Protein AF-A0A552DLR9-F1 (afdb_monomer)

Solvent-accessible surface area (backbone atoms only — not comparable to full-atom values): 7077 Å² total; per-residue (Å²): 135,84,86,79,82,66,81,78,78,75,54,65,74,57,52,51,51,51,52,58,47,16,48,73,77,36,62,47,87,102,45,43,39,62,66,62,37,52,51,51,53,49,36,62,75,70,64,54,52,84,86,41,51,64,58,51,50,53,50,52,50,54,51,53,53,50,52,52,49,51,52,50,53,53,51,51,54,50,53,53,50,52,52,50,52,50,54,53,51,50,54,52,50,58,49,53,58,54,54,62,74,68,55,86,74,83,84,77,80,76,82,89,81,88,89,130

Organism: NCBI:txid2486257

Foldseek 3Di:
DDDPPPPDDDPVVVVVVLQVQQCVPANDVVGGDSLVSVLVVVCVVVVPDPVCSVVSSVVVVVVVVVVVVVVVVVVVVVVVVVVVVVVVVVVVVVVVVVVVVVPPDPPDPDDPDDDD

Radius of gyration: 31.07 Å; Cα contacts (8 Å, |Δi|>4): 31; chains: 1; bounding box: 49×37×106 Å

Sequence (116 aa):
MASKSIGVRIPDAINERFESYGRRHFPKGDGFDKTKTALDLICKGLQCSRDQENDVEQLVKQIVEQEMRTVIEEVTATVAGLNGEIETLKRLIDREDTEEDSGMSRSTLAPIFEDF

Secondary structure (DSSP, 8-state):
--------PPPHHHHHHHHHHHHHHSEETTEE-HHHHHHHHHHHHHT--GGGHHHHHHHHHHHHHHHHHHHHHHHHHHHHHHHHHHHHHHHHHHHHHHHHHT--------------

Mean predicted aligned error: 13.44 Å

Structure (mmCIF, N/CA/C/O backbone):
data_AF-A0A552DLR9-F1
#
_entry.id   AF-A0A552DLR9-F1
#
loop_
_atom_site.group_PDB
_atom_site.id
_atom_site.type_symbol
_atom_site.label_atom_id
_atom_site.label_alt_id
_atom_site.label_comp_id
_atom_site.label_asym_id
_atom_site.label_entity_id
_atom_site.label_seq_id
_atom_site.pdbx_PDB_ins_code
_atom_site.Cartn_x
_atom_site.Cartn_y
_atom_site.Cartn_z
_atom_site.occupancy
_atom_site.B_iso_or_equiv
_atom_site.auth_seq_id
_atom_site.auth_comp_id
_atom_site.auth_asym_id
_atom_site.auth_atom_id
_atom_site.pdbx_PDB_model_num
ATOM 1 N N . MET A 1 1 ? 10.756 -17.4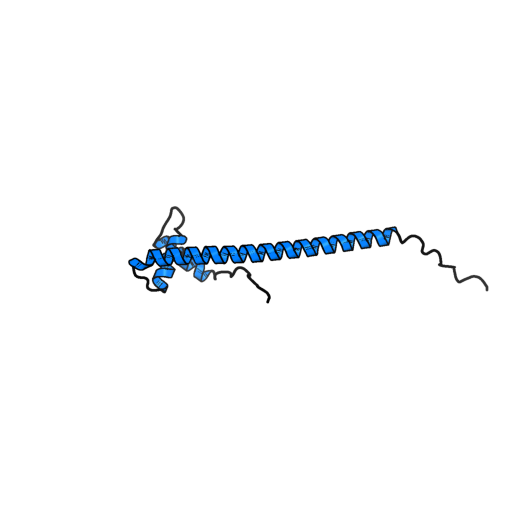45 -11.664 1.00 36.53 1 MET A N 1
A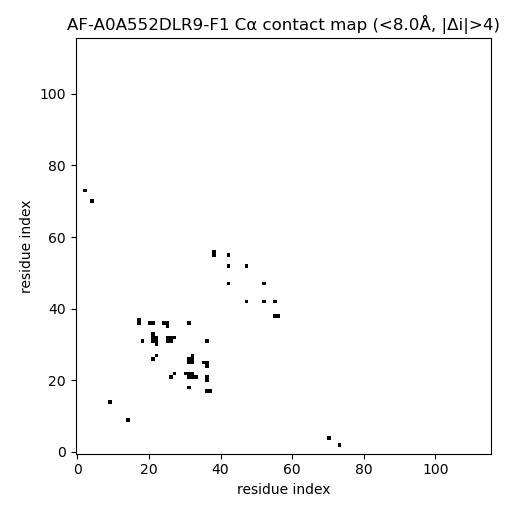TOM 2 C CA . MET A 1 1 ? 9.510 -17.035 -10.981 1.00 36.53 1 MET A CA 1
ATOM 3 C C . MET A 1 1 ? 9.334 -15.551 -11.249 1.00 36.53 1 MET A C 1
ATOM 5 O O . MET A 1 1 ? 10.258 -14.810 -10.957 1.00 36.53 1 MET A O 1
ATOM 9 N N . ALA A 1 2 ? 8.254 -15.141 -11.914 1.00 42.94 2 ALA A N 1
ATOM 10 C CA . ALA A 1 2 ? 8.033 -13.744 -12.291 1.00 42.94 2 ALA A CA 1
ATOM 11 C C . ALA A 1 2 ? 7.225 -13.046 -11.190 1.00 42.94 2 ALA A C 1
ATOM 13 O O . ALA A 1 2 ? 6.058 -13.391 -11.001 1.00 42.94 2 ALA A O 1
ATOM 14 N N . SER A 1 3 ? 7.829 -12.102 -10.464 1.00 46.25 3 SER A N 1
ATOM 15 C CA . SER A 1 3 ? 7.064 -11.217 -9.584 1.00 46.25 3 SER A CA 1
ATOM 16 C C . SER A 1 3 ? 6.369 -10.169 -10.451 1.00 46.25 3 SER A C 1
ATOM 18 O O . SER A 1 3 ? 7.016 -9.367 -11.119 1.00 46.25 3 SER A O 1
ATOM 20 N N . LYS A 1 4 ? 5.038 -10.248 -10.527 1.00 49.28 4 LYS A N 1
ATOM 21 C CA . LYS A 1 4 ? 4.174 -9.222 -11.122 1.00 49.28 4 LYS A CA 1
ATOM 22 C C . LYS A 1 4 ? 3.572 -8.404 -9.984 1.00 49.28 4 LYS A C 1
ATOM 24 O O . LYS A 1 4 ? 2.403 -8.586 -9.655 1.00 49.28 4 LYS A O 1
ATOM 29 N N . SER A 1 5 ? 4.337 -7.500 -9.389 1.00 51.09 5 SER A N 1
ATOM 30 C CA . SER A 1 5 ? 3.794 -6.494 -8.473 1.00 51.09 5 SER A CA 1
ATOM 31 C C . SER A 1 5 ? 3.286 -5.285 -9.274 1.00 51.09 5 SER A C 1
ATOM 33 O O . SER A 1 5 ? 3.819 -4.181 -9.242 1.00 51.09 5 SER A O 1
ATOM 35 N N . ILE A 1 6 ? 2.203 -5.495 -10.032 1.00 47.28 6 ILE A N 1
ATOM 36 C CA . ILE A 1 6 ? 1.350 -4.382 -10.468 1.00 47.28 6 ILE A CA 1
ATOM 37 C C . ILE A 1 6 ? 0.651 -3.885 -9.209 1.00 47.28 6 ILE A C 1
ATOM 39 O O . ILE A 1 6 ? -0.074 -4.655 -8.578 1.00 47.28 6 ILE A O 1
ATOM 43 N N . GLY A 1 7 ? 0.888 -2.623 -8.841 1.00 49.59 7 GLY A N 1
ATOM 44 C CA . GLY A 1 7 ? 0.219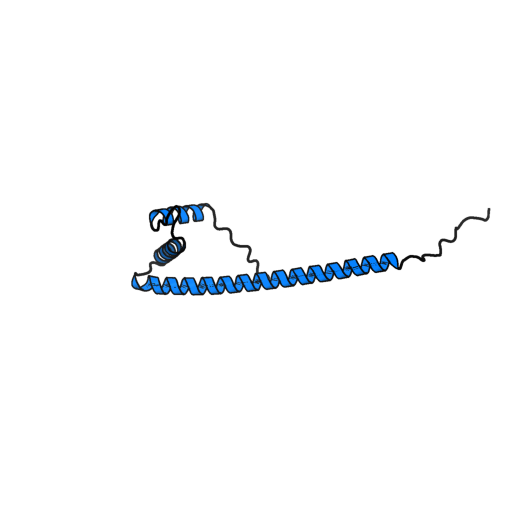 -1.975 -7.717 1.00 49.59 7 GLY A CA 1
ATOM 45 C C . GLY A 1 7 ? -1.276 -2.283 -7.753 1.00 49.59 7 GLY A C 1
ATOM 46 O O . GLY A 1 7 ? -1.979 -1.895 -8.688 1.00 49.59 7 GLY A O 1
ATOM 47 N N . VAL A 1 8 ? -1.741 -3.059 -6.775 1.00 63.47 8 VAL A N 1
ATOM 48 C CA . VAL A 1 8 ? -3.126 -3.522 -6.725 1.00 63.47 8 VAL A CA 1
ATOM 49 C C . VAL A 1 8 ? -4.006 -2.293 -6.539 1.00 63.47 8 VAL A C 1
ATOM 51 O O . VAL A 1 8 ? -3.956 -1.626 -5.506 1.00 63.47 8 VAL A O 1
ATOM 54 N N . ARG A 1 9 ? -4.804 -1.966 -7.560 1.00 68.25 9 ARG A N 1
ATOM 55 C CA . ARG A 1 9 ? -5.764 -0.867 -7.468 1.00 68.25 9 ARG A CA 1
ATOM 56 C C . ARG A 1 9 ? -6.835 -1.250 -6.453 1.00 68.25 9 ARG A C 1
ATOM 58 O O . ARG A 1 9 ? -7.574 -2.211 -6.660 1.00 68.25 9 ARG A O 1
ATOM 65 N N . ILE A 1 10 ? -6.918 -0.490 -5.364 1.00 73.25 10 ILE A N 1
ATOM 66 C CA . ILE A 1 10 ? -8.002 -0.629 -4.392 1.00 73.25 10 ILE A CA 1
ATOM 67 C C . ILE A 1 10 ? -9.311 -0.239 -5.100 1.00 73.25 10 ILE A C 1
ATOM 69 O O . ILE A 1 10 ? -9.360 0.838 -5.698 1.00 73.25 10 ILE A O 1
ATOM 73 N N . PRO A 1 11 ? -10.362 -1.079 -5.067 1.00 84.81 11 PRO A N 1
ATOM 74 C CA . PRO A 1 11 ? -11.659 -0.741 -5.642 1.00 84.81 11 PRO A CA 1
ATOM 75 C C . PRO A 1 11 ? -12.202 0.586 -5.098 1.00 84.81 11 PRO A C 1
ATOM 77 O O . PRO A 1 11 ? -12.189 0.800 -3.883 1.00 84.81 11 PRO A O 1
ATOM 80 N N . ASP A 1 12 ? -12.742 1.437 -5.974 1.00 85.50 12 ASP A N 1
ATOM 81 C CA . ASP A 1 12 ? -13.185 2.794 -5.612 1.00 85.50 12 ASP A CA 1
ATOM 82 C C . ASP A 1 12 ? -14.211 2.775 -4.462 1.00 85.50 12 ASP A C 1
ATOM 84 O O . ASP A 1 12 ? -14.095 3.541 -3.509 1.00 85.50 12 ASP A O 1
ATOM 88 N N . ALA A 1 13 ? -15.125 1.799 -4.457 1.00 85.62 13 ALA A N 1
ATOM 89 C CA . ALA A 1 13 ? -16.099 1.612 -3.379 1.00 85.62 13 ALA A CA 1
ATOM 90 C C . ALA A 1 13 ? -15.458 1.325 -2.005 1.00 85.62 13 ALA A C 1
ATOM 92 O O . ALA A 1 13 ? -16.015 1.684 -0.966 1.00 85.62 13 ALA A O 1
ATOM 93 N N . ILE A 1 14 ? -14.295 0.666 -1.964 1.00 85.31 14 ILE A N 1
ATOM 94 C CA . ILE A 1 14 ? -13.548 0.455 -0.716 1.00 85.31 14 ILE A CA 1
ATOM 95 C C . ILE A 1 14 ? -12.887 1.766 -0.292 1.00 85.31 14 ILE A C 1
ATOM 97 O O . ILE A 1 14 ? -12.961 2.125 0.884 1.00 85.31 14 ILE A O 1
ATOM 101 N N . ASN A 1 15 ? -12.308 2.505 -1.242 1.00 85.81 15 ASN A N 1
ATOM 102 C CA . ASN A 1 15 ? -11.686 3.794 -0.963 1.00 85.81 15 ASN A CA 1
ATOM 103 C C . ASN A 1 15 ? -12.703 4.815 -0.422 1.00 85.81 15 ASN A C 1
ATOM 105 O O . ASN A 1 15 ? -12.474 5.427 0.616 1.00 85.81 15 ASN A O 1
ATOM 109 N N . GLU A 1 16 ? -13.879 4.931 -1.036 1.00 91.56 16 GLU A N 1
ATOM 110 C CA . GLU A 1 16 ? -14.947 5.824 -0.568 1.00 91.56 16 GLU A CA 1
ATOM 111 C C . GLU A 1 16 ? -15.419 5.487 0.850 1.00 91.56 16 GLU A C 1
ATOM 113 O O . GLU A 1 16 ? -15.659 6.381 1.669 1.00 91.56 16 GLU A O 1
ATOM 118 N N . ARG A 1 17 ? -15.540 4.194 1.175 1.00 92.31 17 ARG A N 1
ATOM 119 C CA . ARG A 1 17 ? -15.921 3.745 2.523 1.00 92.31 17 ARG A CA 1
ATOM 120 C C . ARG A 1 17 ? -14.833 4.061 3.539 1.00 92.31 17 ARG A C 1
ATOM 122 O O . ARG A 1 17 ? -15.163 4.520 4.632 1.00 92.31 17 ARG A O 1
ATOM 129 N N . PHE A 1 18 ? -13.569 3.862 3.173 1.00 93.00 18 PHE A N 1
ATOM 130 C CA . PHE A 1 18 ? -12.418 4.230 3.992 1.00 93.00 18 PHE A CA 1
ATOM 131 C C . PHE A 1 18 ? -12.399 5.735 4.280 1.00 93.00 18 PHE A C 1
ATOM 133 O O . PHE A 1 18 ? -12.339 6.142 5.441 1.00 93.00 18 PHE A O 1
ATOM 140 N N . GLU A 1 19 ? -12.554 6.569 3.251 1.00 94.00 19 GLU A N 1
ATOM 141 C CA . GLU A 1 19 ? -12.587 8.025 3.399 1.00 94.00 19 GLU A CA 1
ATOM 142 C C . GLU A 1 19 ? -13.778 8.499 4.230 1.00 94.00 19 GLU A C 1
ATOM 144 O O . GLU A 1 19 ? -13.623 9.292 5.161 1.00 94.00 19 GLU A O 1
ATOM 149 N N . SER A 1 20 ? -14.970 7.976 3.944 1.00 95.12 20 SER A N 1
ATOM 150 C CA . SER A 1 20 ? -16.188 8.312 4.684 1.00 95.12 20 SER A CA 1
ATOM 151 C C . SER A 1 20 ? -16.084 7.932 6.154 1.00 95.12 20 SER A C 1
ATOM 153 O O . SER A 1 20 ? -16.640 8.609 7.019 1.00 95.12 20 SER A O 1
ATOM 155 N N . TYR A 1 21 ? -15.434 6.810 6.449 1.00 96.12 21 TYR A N 1
ATOM 156 C CA . TYR A 1 21 ? -15.206 6.365 7.811 1.00 96.12 21 TYR A CA 1
ATOM 157 C C . TYR A 1 21 ? -14.196 7.273 8.520 1.00 96.12 21 TYR A C 1
ATOM 159 O O . TYR A 1 21 ? -14.498 7.798 9.593 1.00 96.12 21 TYR A O 1
ATOM 167 N N . GLY A 1 22 ? -13.049 7.534 7.892 1.00 96.31 22 GLY A N 1
ATOM 168 C CA . GLY A 1 22 ? -11.995 8.361 8.467 1.00 96.31 22 GLY A CA 1
ATOM 169 C C . GLY A 1 22 ? -12.432 9.797 8.733 1.00 96.31 22 GLY A C 1
ATOM 170 O O . GLY A 1 22 ? -12.211 10.307 9.827 1.00 96.31 22 GLY A O 1
ATOM 171 N N . ARG A 1 23 ? -13.160 10.429 7.803 1.00 96.38 23 ARG A N 1
ATOM 172 C CA . ARG A 1 23 ? -13.720 11.780 8.009 1.00 96.38 23 ARG A CA 1
ATOM 173 C C . ARG A 1 23 ? -14.684 11.856 9.192 1.00 96.38 23 ARG A C 1
ATOM 175 O O . ARG A 1 23 ? -14.764 12.897 9.833 1.00 96.38 23 ARG A O 1
ATOM 182 N N . ARG A 1 24 ? -15.404 10.770 9.491 1.00 96.44 24 ARG A N 1
ATOM 183 C CA . ARG A 1 24 ? -16.354 10.713 10.612 1.00 96.44 24 ARG A CA 1
ATOM 184 C C . ARG A 1 24 ? -15.686 10.489 11.968 1.00 96.44 24 ARG A C 1
ATOM 186 O O . ARG A 1 24 ? -16.170 11.028 12.954 1.00 96.44 24 ARG A O 1
ATOM 193 N N . HIS A 1 25 ? -14.616 9.698 12.025 1.00 96.50 25 HIS A N 1
ATOM 194 C CA . HIS A 1 25 ? -14.041 9.229 13.296 1.00 96.50 25 HIS A CA 1
ATOM 195 C C . HIS A 1 25 ? -12.704 9.889 13.637 1.00 96.50 25 HIS A C 1
ATOM 197 O O . HIS A 1 25 ? -12.382 10.069 14.808 1.00 96.50 25 HIS A O 1
ATOM 203 N N . PHE A 1 26 ? -11.938 10.283 12.620 1.00 96.75 26 PHE A N 1
ATOM 204 C CA . PHE A 1 26 ? -10.598 10.847 12.761 1.00 96.75 26 PHE A CA 1
ATOM 205 C C . PHE A 1 26 ? -10.404 12.089 11.865 1.00 96.75 26 PHE A C 1
ATOM 207 O O . PHE A 1 26 ? -9.467 12.119 11.060 1.00 96.75 26 PHE A O 1
ATOM 214 N N . PRO A 1 27 ? -11.274 13.118 11.955 1.00 96.25 27 PRO A N 1
ATOM 215 C CA . PRO A 1 27 ? -11.159 14.326 11.137 1.00 96.25 27 PRO A CA 1
ATOM 216 C C . PRO A 1 27 ? -9.848 15.076 11.413 1.00 96.25 27 PRO A C 1
ATOM 218 O O . PRO A 1 27 ? -9.382 15.149 12.552 1.00 96.25 27 PRO A O 1
ATOM 221 N N . LYS A 1 28 ? -9.246 15.649 10.364 1.00 95.06 28 LYS A N 1
ATOM 222 C CA . LYS A 1 28 ? -7.982 16.395 10.450 1.00 95.06 28 LYS A CA 1
ATOM 223 C C . LYS A 1 28 ? -7.936 17.498 9.390 1.00 95.06 28 LYS A C 1
ATOM 225 O O . LYS A 1 28 ? -7.601 17.235 8.235 1.00 95.06 28 LYS A O 1
ATOM 230 N N . GLY A 1 29 ? -8.260 18.728 9.796 1.00 90.75 29 GLY A N 1
ATOM 231 C CA . GLY A 1 29 ? -8.415 19.861 8.874 1.00 90.75 29 GLY A CA 1
ATOM 232 C C . GLY A 1 29 ? -9.484 19.569 7.817 1.00 90.75 29 GLY A C 1
ATOM 233 O O . GLY A 1 29 ? -10.529 19.012 8.144 1.00 90.75 29 GLY A O 1
ATOM 234 N N . ASP A 1 30 ? -9.175 19.849 6.550 1.00 89.00 30 ASP A N 1
ATOM 235 C CA . ASP A 1 30 ? -10.051 19.543 5.403 1.00 89.00 30 ASP A CA 1
ATOM 236 C C . ASP A 1 30 ? -10.069 18.042 5.021 1.00 89.00 30 ASP A C 1
ATOM 238 O O . ASP A 1 30 ? -10.748 17.615 4.079 1.00 89.00 30 ASP A O 1
ATOM 242 N N . GLY A 1 31 ? -9.313 17.212 5.746 1.00 93.88 31 GLY A N 1
ATOM 243 C CA . GLY A 1 31 ? -9.152 15.780 5.514 1.00 93.88 31 GLY A CA 1
ATOM 244 C C . GLY A 1 31 ? -9.403 14.932 6.760 1.00 93.88 31 GLY A C 1
ATOM 245 O O . GLY A 1 31 ? -10.221 15.250 7.623 1.00 93.88 31 GLY A O 1
ATOM 246 N N . PHE A 1 32 ? -8.701 13.805 6.837 1.00 97.06 32 PHE A N 1
ATOM 247 C CA . PHE A 1 32 ? -8.763 12.879 7.962 1.00 97.06 32 PHE A CA 1
ATOM 248 C C . PHE A 1 32 ? -7.424 12.170 8.158 1.00 97.06 32 PHE A C 1
ATOM 250 O O . PHE A 1 32 ? -6.588 12.116 7.251 1.00 97.06 32 PHE A O 1
ATOM 257 N N . ASP A 1 33 ? -7.212 11.622 9.349 1.00 95.44 33 ASP A N 1
ATOM 258 C CA . ASP A 1 33 ? -6.013 10.857 9.667 1.00 95.44 33 ASP A CA 1
ATOM 259 C C . ASP A 1 33 ? -6.114 9.438 9.087 1.00 95.44 33 ASP A C 1
ATOM 261 O O . ASP A 1 33 ? -6.764 8.553 9.652 1.00 95.44 33 ASP A O 1
ATOM 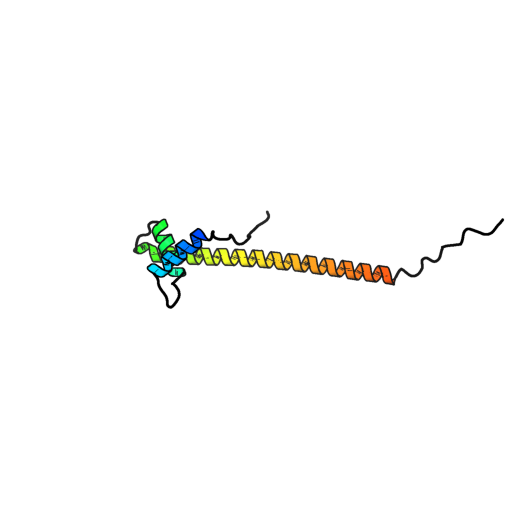265 N N . LYS A 1 34 ? -5.489 9.231 7.923 1.00 91.56 34 LYS A N 1
ATOM 266 C CA . LYS A 1 34 ? -5.505 7.946 7.207 1.00 91.56 34 LYS A CA 1
ATOM 267 C C . LYS A 1 34 ? -4.863 6.822 8.019 1.00 91.56 34 LYS A C 1
ATOM 269 O O . LYS A 1 34 ? -5.379 5.710 8.000 1.00 91.56 34 LYS A O 1
ATOM 274 N N . THR A 1 35 ? -3.786 7.109 8.748 1.00 89.00 35 THR A N 1
ATOM 275 C CA . THR A 1 35 ? -3.069 6.105 9.544 1.00 89.00 35 THR A CA 1
ATOM 276 C C . THR A 1 35 ? -3.931 5.628 10.701 1.00 89.00 35 THR A C 1
ATOM 278 O O . THR A 1 35 ? -4.161 4.428 10.828 1.00 89.00 35 THR A O 1
ATOM 281 N N . LYS A 1 36 ? -4.497 6.554 11.489 1.00 90.50 36 LYS A N 1
ATOM 282 C CA . LYS A 1 36 ? -5.423 6.188 12.574 1.00 90.50 36 LYS A CA 1
ATOM 283 C C . LYS A 1 36 ? -6.647 5.454 12.055 1.00 90.50 36 LYS A C 1
ATOM 285 O O . LYS A 1 36 ? -7.081 4.484 12.659 1.00 90.50 36 LYS A O 1
ATOM 290 N N . THR A 1 37 ? -7.166 5.889 10.912 1.00 93.88 37 THR A N 1
ATOM 291 C CA . THR A 1 37 ? -8.310 5.240 10.273 1.00 93.88 37 THR A CA 1
ATOM 292 C C . THR A 1 37 ? -8.006 3.797 9.879 1.00 93.88 37 THR A C 1
ATOM 294 O O . THR A 1 37 ? -8.796 2.906 10.175 1.00 93.88 37 THR A O 1
ATOM 297 N N . ALA A 1 38 ? -6.869 3.555 9.223 1.00 90.00 38 ALA A N 1
ATOM 298 C CA . ALA A 1 38 ? -6.461 2.214 8.823 1.00 90.00 38 ALA A CA 1
ATOM 299 C C . ALA A 1 38 ? -6.230 1.313 10.039 1.00 90.00 38 ALA A C 1
ATOM 301 O O . ALA A 1 38 ? -6.764 0.209 10.074 1.00 90.00 38 ALA A O 1
ATOM 302 N N . LEU A 1 39 ? -5.504 1.800 11.048 1.00 89.19 39 LEU A N 1
ATOM 303 C CA . LEU A 1 39 ? -5.240 1.048 12.273 1.00 89.19 39 LEU A CA 1
ATOM 304 C C . LEU A 1 39 ? -6.528 0.702 13.019 1.00 89.19 39 LEU A C 1
ATOM 306 O O . LEU A 1 39 ? -6.718 -0.449 13.385 1.00 89.19 39 LEU A O 1
ATOM 310 N N . ASP A 1 40 ? -7.449 1.652 13.176 1.00 90.62 40 ASP A N 1
ATOM 311 C CA . ASP A 1 40 ? -8.729 1.402 13.839 1.00 90.62 40 ASP A CA 1
ATOM 312 C C . ASP A 1 40 ? -9.590 0.382 13.072 1.00 90.62 40 ASP A C 1
ATOM 314 O O . ASP A 1 40 ? -10.164 -0.521 13.677 1.00 90.62 40 ASP A O 1
ATOM 318 N N . LEU A 1 41 ? -9.633 0.454 11.737 1.00 91.44 41 LEU A N 1
ATOM 319 C CA . LEU A 1 41 ? -10.346 -0.533 10.917 1.00 91.44 41 LEU A CA 1
ATOM 320 C C . LEU A 1 41 ? -9.708 -1.928 10.992 1.00 91.44 41 LEU A C 1
ATOM 322 O O . LEU A 1 41 ? -10.434 -2.920 11.070 1.00 91.44 41 LEU A O 1
ATOM 326 N N . ILE A 1 42 ? -8.375 -2.011 11.006 1.00 89.38 42 ILE A N 1
ATOM 327 C CA . ILE A 1 42 ? -7.634 -3.265 11.204 1.00 89.38 42 ILE A CA 1
ATOM 328 C C . ILE A 1 42 ? -7.940 -3.830 12.593 1.00 89.38 42 ILE A C 1
ATOM 330 O O . ILE A 1 42 ? -8.345 -4.985 12.703 1.00 89.38 42 ILE A O 1
ATOM 334 N N . CYS A 1 43 ? -7.836 -3.010 13.640 1.00 88.94 43 CYS A N 1
ATOM 335 C CA . CYS A 1 43 ? -8.129 -3.413 15.011 1.00 88.94 43 CYS A CA 1
ATOM 336 C C . CYS A 1 43 ? -9.572 -3.899 15.171 1.00 88.94 43 CYS A C 1
ATOM 338 O O . CYS A 1 43 ? -9.808 -4.925 15.804 1.00 88.94 43 CYS A O 1
ATOM 340 N N . LYS A 1 44 ? -10.547 -3.228 14.547 1.00 89.25 44 LYS A N 1
ATOM 341 C CA . LYS A 1 44 ? -11.950 -3.671 14.540 1.00 89.25 44 LYS A CA 1
ATOM 342 C C . LYS A 1 44 ? -12.142 -4.997 13.815 1.00 89.25 44 LYS A C 1
ATOM 344 O O . LYS A 1 44 ? -12.886 -5.843 14.304 1.00 89.25 44 LYS A O 1
ATOM 349 N N . GLY A 1 45 ? -11.485 -5.181 12.671 1.00 88.19 45 GLY A N 1
ATOM 350 C CA . GLY A 1 45 ? -11.540 -6.430 11.909 1.00 88.19 45 GLY A CA 1
ATOM 351 C C . GLY A 1 45 ? -10.930 -7.613 12.663 1.00 88.19 45 GLY A C 1
ATOM 352 O O . GLY A 1 45 ? -11.468 -8.715 12.607 1.00 88.19 45 GLY A O 1
ATOM 353 N N . LEU A 1 46 ? -9.848 -7.368 13.402 1.00 87.62 46 LEU A N 1
ATOM 354 C CA . LEU A 1 46 ? -9.145 -8.364 14.215 1.00 87.62 46 LEU A CA 1
ATOM 355 C C . LEU A 1 46 ? -9.722 -8.528 15.630 1.00 87.62 46 LEU A C 1
ATOM 357 O O . LEU A 1 46 ? -9.297 -9.426 16.348 1.00 87.62 46 LEU A O 1
ATOM 361 N N . GLN A 1 47 ? -10.693 -7.694 16.017 1.00 89.31 47 GLN A N 1
ATOM 362 C CA . GLN A 1 47 ? -11.273 -7.646 17.365 1.00 89.31 47 GLN A CA 1
ATOM 363 C C . GLN A 1 47 ? -10.225 -7.407 18.465 1.00 89.31 47 GLN A C 1
ATOM 365 O O . GLN A 1 47 ? -10.278 -8.016 19.534 1.00 89.31 47 GLN A O 1
ATOM 370 N N . CYS A 1 48 ? -9.274 -6.510 18.205 1.00 86.25 48 CYS A N 1
ATOM 371 C CA . CYS A 1 48 ? -8.215 -6.180 19.151 1.00 86.25 48 CYS A CA 1
ATOM 372 C C . CYS A 1 48 ? -8.787 -5.607 20.450 1.00 86.25 48 CYS A C 1
ATOM 374 O O . CYS A 1 48 ? -9.692 -4.766 20.434 1.00 86.25 48 CYS A O 1
ATOM 376 N N . SER A 1 49 ? -8.225 -6.020 21.583 1.00 83.62 49 SER A N 1
ATOM 377 C CA . SER A 1 49 ? -8.443 -5.313 22.843 1.00 83.62 49 SER A CA 1
ATOM 378 C C . SER A 1 49 ? -7.656 -3.997 22.860 1.00 83.62 49 SER A C 1
ATOM 380 O O . SER A 1 49 ? -6.696 -3.822 22.108 1.00 83.62 49 SER A O 1
ATOM 382 N N . ARG A 1 50 ? -8.030 -3.070 23.754 1.00 74.56 50 ARG A N 1
ATOM 383 C CA . ARG A 1 50 ? -7.296 -1.801 23.942 1.00 74.56 50 ARG A CA 1
ATOM 384 C C . ARG A 1 50 ? -5.806 -2.009 24.207 1.00 74.56 50 ARG A C 1
ATOM 386 O O . ARG A 1 50 ? -4.991 -1.214 23.757 1.00 74.56 50 ARG A O 1
ATOM 393 N N . ASP A 1 51 ? -5.462 -3.086 24.903 1.00 82.06 51 ASP A N 1
ATOM 394 C CA . ASP A 1 51 ? -4.078 -3.394 25.260 1.00 82.06 51 ASP A CA 1
ATOM 395 C C . ASP A 1 51 ? -3.263 -3.888 24.050 1.00 82.06 51 ASP A C 1
ATOM 397 O O . ASP A 1 51 ? -2.040 -3.812 24.063 1.00 82.06 51 ASP A O 1
ATOM 401 N N . GLN A 1 52 ? -3.932 -4.347 22.985 1.00 82.25 52 GLN A N 1
ATOM 402 C CA . GLN A 1 52 ? -3.316 -4.862 21.757 1.00 82.25 52 GLN A CA 1
ATOM 403 C C . GLN A 1 52 ? -3.169 -3.806 20.653 1.00 82.25 52 GLN A C 1
ATOM 405 O O . GLN A 1 52 ? -2.501 -4.067 19.654 1.00 82.25 52 GLN A O 1
ATOM 410 N N . GLU A 1 53 ? -3.772 -2.620 20.794 1.00 80.12 53 GLU A N 1
ATOM 411 C CA . GLU A 1 53 ? -3.725 -1.575 19.757 1.00 80.12 53 GLU A CA 1
ATOM 412 C C . GLU A 1 53 ? -2.284 -1.174 19.410 1.00 80.12 53 GLU A C 1
ATOM 414 O O . GLU A 1 53 ? -1.940 -1.043 18.236 1.00 80.12 53 GLU A O 1
ATOM 419 N N . ASN A 1 54 ? -1.423 -1.044 20.422 1.00 86.06 54 ASN A N 1
ATOM 420 C CA . ASN A 1 54 ? -0.024 -0.671 20.227 1.00 86.06 54 ASN A CA 1
ATOM 421 C C . ASN A 1 54 ? 0.797 -1.793 19.566 1.00 86.06 54 ASN A C 1
ATOM 423 O O . ASN A 1 54 ? 1.628 -1.520 18.700 1.00 86.06 54 ASN A O 1
ATOM 427 N N . ASP A 1 55 ? 0.541 -3.051 19.929 1.00 87.56 55 ASP A N 1
ATOM 428 C CA . ASP A 1 55 ? 1.222 -4.207 19.335 1.00 87.56 55 ASP A CA 1
ATOM 429 C C . ASP A 1 55 ? 0.861 -4.351 17.853 1.00 87.56 55 ASP A C 1
ATOM 431 O O . ASP A 1 55 ? 1.725 -4.578 17.004 1.00 87.56 55 ASP A O 1
ATOM 435 N N . VAL A 1 56 ? -0.416 -4.148 17.524 1.00 86.62 56 VAL A N 1
ATOM 436 C CA . VAL A 1 56 ? -0.913 -4.158 16.144 1.00 86.62 56 VAL A CA 1
ATOM 437 C C . VAL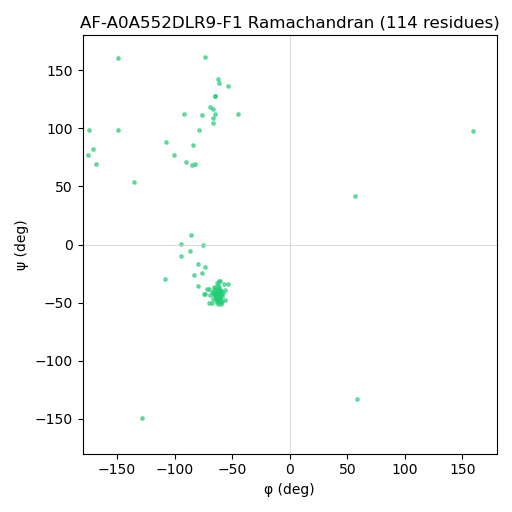 A 1 56 ? -0.331 -2.994 15.356 1.00 86.62 56 VAL A C 1
ATOM 439 O O . VAL A 1 56 ? 0.094 -3.189 14.220 1.00 86.62 56 VAL A O 1
ATOM 442 N N . GLU A 1 57 ? -0.248 -1.799 15.941 1.00 87.25 57 GLU A N 1
ATOM 443 C CA . GLU A 1 57 ? 0.402 -0.660 15.294 1.00 87.25 57 GLU A CA 1
ATOM 444 C C . GLU A 1 57 ? 1.873 -0.955 14.967 1.00 87.25 57 GLU A C 1
ATOM 446 O O . GLU A 1 57 ? 2.325 -0.661 13.856 1.00 87.25 57 GLU A O 1
ATOM 451 N N . GLN A 1 58 ? 2.622 -1.557 15.894 1.00 88.75 58 GLN A N 1
ATOM 452 C CA . GLN A 1 58 ? 4.013 -1.940 15.641 1.00 88.75 58 GLN A CA 1
ATOM 453 C C . GLN A 1 58 ? 4.132 -3.022 14.569 1.00 88.75 58 GLN A C 1
ATOM 455 O O . GLN A 1 58 ? 4.969 -2.896 13.673 1.00 88.75 58 GLN A O 1
ATOM 460 N N . LEU A 1 59 ? 3.279 -4.045 14.615 1.00 90.62 59 LEU A N 1
ATOM 461 C CA . LEU A 1 59 ? 3.267 -5.112 13.620 1.00 90.62 59 LEU A CA 1
ATOM 462 C C . LEU A 1 59 ? 2.963 -4.566 12.220 1.00 90.62 59 LEU A C 1
ATOM 464 O O . LEU A 1 59 ? 3.663 -4.888 11.263 1.00 90.62 59 LEU A O 1
ATOM 468 N N . VAL A 1 60 ? 1.958 -3.696 12.097 1.00 88.31 60 VAL A N 1
ATOM 469 C CA . VAL A 1 60 ? 1.601 -3.055 10.824 1.00 88.31 60 VAL A CA 1
ATOM 470 C C . VAL A 1 60 ? 2.766 -2.221 10.294 1.00 88.31 60 VAL A C 1
ATOM 472 O O . VAL A 1 60 ? 3.069 -2.314 9.107 1.00 88.31 60 VAL A O 1
ATOM 475 N N . LYS A 1 61 ? 3.462 -1.455 11.145 1.00 88.81 61 LYS A N 1
ATOM 476 C CA . LYS A 1 61 ? 4.663 -0.705 10.734 1.00 88.81 61 LYS A CA 1
ATOM 477 C C . LYS A 1 61 ? 5.747 -1.629 10.184 1.00 88.81 61 LYS A C 1
ATOM 479 O O . LYS A 1 61 ? 6.239 -1.377 9.091 1.00 88.81 61 LYS A O 1
ATOM 484 N N . GLN A 1 62 ? 6.063 -2.713 10.892 1.00 90.94 62 GLN A N 1
ATOM 485 C CA . GLN A 1 62 ? 7.077 -3.679 10.456 1.00 90.94 62 GLN A CA 1
ATOM 486 C C . GLN A 1 62 ? 6.723 -4.323 9.112 1.00 90.94 62 GLN A C 1
ATOM 488 O O . GLN A 1 62 ? 7.579 -4.429 8.236 1.00 90.94 62 GLN A O 1
ATOM 493 N N . ILE A 1 63 ? 5.458 -4.715 8.926 1.00 89.81 63 ILE A N 1
ATOM 494 C CA . ILE A 1 63 ? 4.982 -5.290 7.662 1.00 89.81 63 ILE A CA 1
ATOM 495 C C . ILE A 1 63 ? 5.105 -4.263 6.535 1.00 89.81 63 ILE A C 1
ATOM 497 O O . ILE A 1 63 ? 5.668 -4.573 5.491 1.00 89.81 63 ILE A O 1
ATOM 501 N N . VAL A 1 64 ? 4.632 -3.031 6.743 1.00 87.12 64 VAL A N 1
ATOM 502 C CA . VAL A 1 64 ? 4.693 -1.975 5.719 1.00 87.12 64 VAL A CA 1
ATOM 503 C C . VAL A 1 64 ? 6.138 -1.644 5.342 1.00 87.12 64 VAL A C 1
ATOM 505 O O . VAL A 1 64 ? 6.435 -1.502 4.158 1.00 87.12 64 VAL A O 1
ATOM 508 N N . GLU A 1 65 ? 7.048 -1.558 6.313 1.00 90.62 65 GLU A N 1
ATOM 509 C CA . GLU A 1 65 ? 8.476 -1.330 6.062 1.00 90.62 65 GLU A CA 1
ATOM 510 C C . GLU A 1 65 ? 9.111 -2.464 5.251 1.00 90.62 65 GLU A C 1
ATOM 512 O O . GLU A 1 65 ? 9.890 -2.206 4.328 1.00 90.62 65 GLU A O 1
ATOM 517 N N . GLN A 1 66 ? 8.777 -3.713 5.575 1.00 90.44 66 GLN A N 1
ATOM 518 C CA . GLN A 1 66 ? 9.282 -4.879 4.859 1.00 90.44 66 GLN A CA 1
ATOM 519 C C . GLN A 1 66 ? 8.747 -4.936 3.422 1.00 90.44 66 GLN A C 1
ATOM 521 O O . GLN A 1 66 ? 9.531 -5.098 2.491 1.00 90.44 66 GLN A O 1
ATOM 526 N N . GLU A 1 67 ? 7.444 -4.736 3.229 1.00 88.19 67 GLU A N 1
ATOM 527 C CA . GLU A 1 67 ? 6.816 -4.708 1.904 1.00 88.19 67 GLU A CA 1
ATOM 528 C C . GLU A 1 67 ? 7.379 -3.569 1.043 1.00 88.19 67 GLU A C 1
ATOM 530 O O . GLU A 1 67 ? 7.727 -3.777 -0.118 1.00 88.19 67 GLU A O 1
ATOM 535 N N . MET A 1 68 ? 7.559 -2.369 1.612 1.00 87.88 68 MET A N 1
ATOM 536 C CA . MET A 1 68 ? 8.187 -1.248 0.901 1.00 87.88 68 MET A CA 1
ATOM 537 C C . MET A 1 68 ? 9.613 -1.574 0.464 1.00 87.88 68 MET A C 1
ATOM 539 O O . MET A 1 68 ? 9.998 -1.227 -0.652 1.00 87.88 68 MET A O 1
ATOM 543 N N . ARG A 1 69 ? 10.394 -2.255 1.307 1.00 91.31 69 ARG A N 1
ATOM 544 C CA . ARG A 1 69 ? 11.744 -2.701 0.945 1.00 91.31 69 ARG A CA 1
ATOM 545 C C . ARG A 1 69 ? 11.709 -3.661 -0.239 1.00 91.31 69 ARG A C 1
ATOM 547 O O . ARG A 1 69 ? 12.438 -3.442 -1.201 1.00 91.31 69 ARG A O 1
ATOM 554 N N . THR A 1 70 ? 10.834 -4.663 -0.203 1.00 91.31 70 THR A N 1
ATOM 555 C CA . THR A 1 70 ? 10.680 -5.626 -1.300 1.00 91.31 70 THR A CA 1
ATOM 556 C C . THR A 1 70 ? 10.260 -4.938 -2.599 1.00 91.31 70 THR A C 1
ATOM 558 O O . THR A 1 70 ? 10.872 -5.178 -3.636 1.00 91.31 70 THR A O 1
ATOM 561 N N . VAL A 1 71 ? 9.300 -4.009 -2.554 1.00 89.06 71 VAL A N 1
ATOM 562 C CA . VAL A 1 71 ? 8.898 -3.231 -3.739 1.00 89.06 71 VAL A CA 1
ATOM 563 C C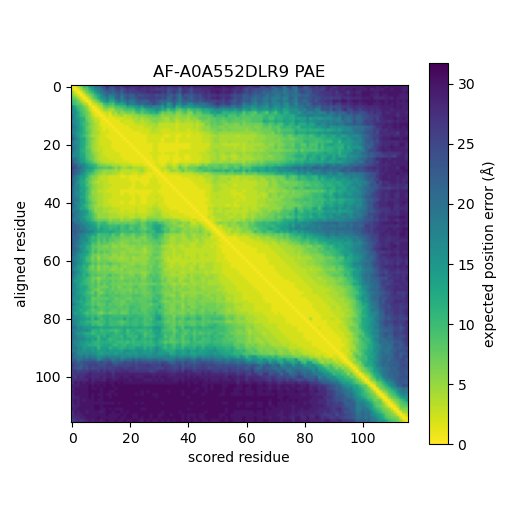 . VAL A 1 71 ? 10.070 -2.416 -4.294 1.00 89.06 71 VAL A C 1
ATOM 565 O O . VAL A 1 71 ? 10.279 -2.388 -5.506 1.00 89.06 71 VAL A O 1
ATOM 568 N N . ILE A 1 72 ? 10.865 -1.771 -3.435 1.00 91.38 72 ILE A N 1
ATOM 569 C CA . ILE A 1 72 ? 12.049 -1.013 -3.867 1.00 91.38 72 ILE A CA 1
ATOM 570 C C . ILE A 1 72 ? 13.069 -1.932 -4.547 1.00 91.38 72 ILE A C 1
ATOM 572 O O . ILE A 1 72 ? 13.613 -1.565 -5.589 1.00 91.38 72 ILE A O 1
ATOM 576 N N . GLU A 1 73 ? 13.326 -3.114 -3.992 1.00 93.25 73 GLU A N 1
ATOM 577 C CA . GLU A 1 73 ? 14.248 -4.099 -4.567 1.00 93.25 73 GLU A CA 1
ATOM 578 C C . GLU A 1 73 ? 13.770 -4.583 -5.943 1.00 93.25 73 GLU A C 1
ATOM 580 O O . GLU A 1 73 ? 14.549 -4.588 -6.899 1.00 93.25 73 GLU A O 1
ATOM 585 N N . GLU A 1 74 ? 12.483 -4.906 -6.082 1.00 91.88 74 GLU A N 1
ATOM 586 C CA . GLU A 1 74 ? 11.883 -5.335 -7.351 1.00 91.88 74 GLU A CA 1
ATOM 587 C C . GLU A 1 74 ? 11.929 -4.238 -8.421 1.00 91.88 74 GLU A C 1
ATOM 589 O O . GLU A 1 74 ? 12.306 -4.495 -9.571 1.00 91.88 74 GLU A O 1
ATOM 594 N N . VAL A 1 75 ? 11.596 -2.998 -8.051 1.00 91.19 75 VAL A N 1
ATOM 595 C CA . VAL A 1 75 ? 11.671 -1.846 -8.960 1.00 91.19 75 VAL A CA 1
ATOM 596 C C . VAL A 1 75 ? 13.118 -1.589 -9.368 1.00 91.19 75 VAL A C 1
ATOM 598 O O . VAL A 1 75 ? 13.391 -1.395 -10.551 1.00 91.19 75 VAL A O 1
ATOM 601 N N . THR A 1 76 ? 14.059 -1.647 -8.425 1.00 93.62 76 THR A N 1
ATOM 602 C CA . THR A 1 76 ? 15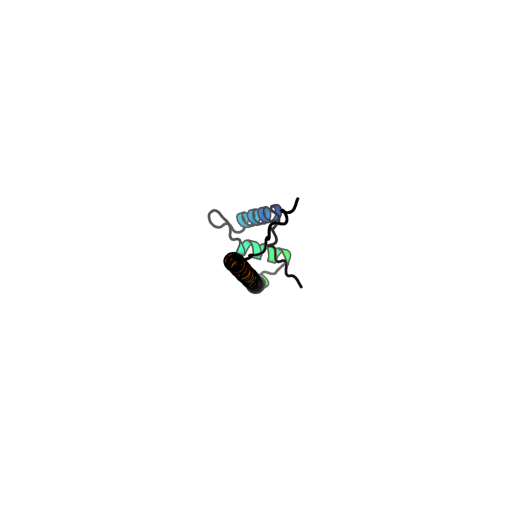.489 -1.446 -8.700 1.00 93.62 76 THR A CA 1
ATOM 603 C C . THR A 1 76 ? 16.018 -2.504 -9.666 1.00 93.62 76 THR A C 1
ATOM 605 O O . THR A 1 76 ? 16.693 -2.163 -10.638 1.00 93.62 76 THR A O 1
ATOM 608 N N . ALA A 1 77 ? 15.672 -3.776 -9.452 1.00 92.19 77 ALA A N 1
ATOM 609 C CA . ALA A 1 77 ? 16.046 -4.867 -10.346 1.00 92.19 77 ALA A CA 1
ATOM 610 C C . ALA A 1 77 ? 15.454 -4.684 -11.751 1.00 92.19 77 ALA A C 1
ATOM 612 O O . ALA A 1 77 ? 16.152 -4.872 -12.747 1.00 92.19 77 ALA A O 1
ATOM 613 N N . THR A 1 78 ? 14.193 -4.254 -11.837 1.00 93.50 78 THR A N 1
ATOM 614 C CA . THR A 1 78 ? 13.515 -3.992 -13.115 1.00 93.50 78 THR A CA 1
ATOM 615 C C . THR A 1 78 ? 14.181 -2.847 -13.876 1.00 93.50 78 THR A C 1
ATOM 617 O O . THR A 1 78 ? 14.482 -2.986 -15.059 1.00 93.50 78 THR A O 1
ATOM 620 N N . VAL A 1 79 ? 14.470 -1.731 -13.202 1.00 94.31 79 VAL A N 1
ATOM 621 C CA . VAL A 1 79 ? 15.158 -0.577 -13.803 1.00 94.31 79 VAL A CA 1
ATOM 622 C C . VAL A 1 79 ? 16.561 -0.959 -14.275 1.00 94.31 79 VAL A C 1
ATOM 624 O O . VAL A 1 79 ? 16.960 -0.579 -15.374 1.00 94.31 79 VAL A O 1
ATOM 627 N N . ALA A 1 80 ? 17.303 -1.738 -13.485 1.00 94.19 80 ALA A N 1
ATOM 628 C CA . ALA A 1 80 ? 18.621 -2.226 -13.879 1.00 94.19 80 ALA A CA 1
ATOM 629 C C . ALA A 1 80 ? 18.553 -3.128 -15.125 1.00 94.19 80 ALA A C 1
ATOM 631 O O . ALA A 1 80 ? 19.369 -2.970 -16.032 1.00 94.19 80 ALA A O 1
ATOM 632 N N . GLY A 1 81 ? 17.561 -4.023 -15.194 1.00 94.31 81 GLY A N 1
ATOM 633 C CA . GLY A 1 81 ? 17.307 -4.868 -16.363 1.00 94.31 81 GLY A CA 1
ATOM 634 C C . GLY A 1 81 ? 17.009 -4.051 -17.622 1.00 94.31 81 GLY A C 1
ATOM 635 O O . GLY A 1 81 ? 17.692 -4.218 -18.629 1.00 94.31 81 GLY A O 1
ATOM 636 N N . LEU A 1 82 ? 16.071 -3.102 -17.536 1.00 94.75 82 LEU A N 1
ATOM 637 C CA . LEU A 1 82 ? 15.712 -2.217 -18.652 1.00 94.75 82 LEU A CA 1
ATOM 638 C C . LEU A 1 82 ? 16.898 -1.368 -19.128 1.00 94.75 82 LEU A C 1
ATOM 640 O O . LEU A 1 82 ? 17.105 -1.219 -20.328 1.00 94.75 82 LEU A O 1
ATOM 644 N N . ASN A 1 83 ? 17.713 -0.845 -18.208 1.00 93.75 83 ASN A N 1
ATOM 645 C CA . ASN A 1 83 ? 18.926 -0.114 -18.576 1.00 93.75 83 ASN A CA 1
ATOM 646 C C . ASN A 1 83 ? 19.925 -1.007 -19.326 1.00 93.75 83 ASN A C 1
ATOM 648 O O . ASN A 1 83 ? 20.535 -0.556 -20.292 1.00 93.75 83 ASN A O 1
ATOM 652 N N . GLY A 1 84 ? 20.072 -2.269 -18.916 1.00 94.31 84 GLY A N 1
ATOM 653 C CA . GLY A 1 84 ? 20.891 -3.245 -19.634 1.00 94.31 84 GLY A CA 1
ATOM 654 C C . GLY A 1 84 ? 20.384 -3.499 -21.055 1.00 94.31 84 GLY A C 1
ATOM 655 O O . GLY A 1 84 ? 21.170 -3.452 -21.998 1.00 94.31 84 GLY A O 1
ATOM 656 N N . GLU A 1 85 ? 19.075 -3.701 -21.219 1.00 95.31 85 GLU A N 1
ATOM 657 C CA . GLU A 1 85 ? 18.441 -3.887 -22.532 1.00 95.31 85 GLU A CA 1
ATOM 658 C C . GLU A 1 85 ? 18.637 -2.667 -23.444 1.00 95.31 85 GLU A C 1
ATOM 660 O O . GLU A 1 85 ? 18.997 -2.823 -24.612 1.00 95.31 85 GLU A O 1
ATOM 665 N N . ILE A 1 86 ? 18.483 -1.452 -22.905 1.00 95.44 86 ILE A N 1
ATOM 666 C CA . ILE A 1 86 ? 18.726 -0.199 -23.635 1.00 95.44 86 ILE A CA 1
ATOM 667 C C . ILE A 1 86 ? 20.178 -0.117 -24.118 1.00 95.44 86 ILE A C 1
ATOM 669 O O . ILE A 1 86 ? 20.420 0.221 -25.275 1.00 95.44 86 ILE A O 1
ATOM 673 N N . GLU A 1 87 ? 21.153 -0.435 -23.265 1.00 93.50 87 GLU A N 1
ATOM 674 C CA . GLU A 1 87 ? 22.570 -0.411 -23.644 1.00 93.50 87 GLU A CA 1
ATOM 675 C C . GLU A 1 87 ? 22.912 -1.473 -24.697 1.00 93.50 87 GLU A C 1
ATOM 677 O O . GLU A 1 87 ? 23.699 -1.212 -25.608 1.00 93.50 87 GLU A O 1
ATOM 682 N N . THR A 1 88 ? 22.299 -2.656 -24.627 1.00 93.81 88 THR A N 1
ATOM 683 C CA . THR A 1 88 ? 22.439 -3.674 -25.675 1.00 93.81 88 THR A CA 1
ATOM 684 C C . THR A 1 88 ? 21.875 -3.186 -27.007 1.00 93.81 88 THR A C 1
ATOM 686 O O . THR A 1 88 ? 22.541 -3.344 -28.029 1.00 93.81 88 THR A O 1
ATOM 689 N N . LEU A 1 89 ? 20.692 -2.565 -27.008 1.00 93.94 89 LEU A N 1
ATOM 690 C CA . LEU A 1 89 ? 20.082 -2.020 -28.223 1.00 93.94 89 LEU A CA 1
ATOM 691 C C . LEU A 1 89 ? 20.923 -0.897 -28.836 1.00 93.94 89 LEU A C 1
ATOM 693 O O . LEU A 1 89 ? 21.146 -0.916 -30.042 1.00 93.94 89 LEU A O 1
ATOM 697 N N . LYS A 1 90 ? 21.458 0.025 -28.024 1.00 92.44 90 LYS A N 1
ATOM 698 C CA . LYS A 1 90 ? 22.369 1.078 -28.507 1.00 92.44 90 LYS A CA 1
ATOM 699 C C . LYS A 1 90 ? 23.578 0.499 -29.236 1.00 92.44 90 LYS A C 1
ATOM 701 O O . LYS A 1 90 ? 23.863 0.909 -30.349 1.00 92.44 90 LYS A O 1
ATOM 706 N N . ARG A 1 91 ? 24.235 -0.514 -28.657 1.00 90.44 91 ARG A N 1
ATOM 707 C CA . ARG A 1 91 ? 25.396 -1.164 -29.292 1.00 90.44 91 ARG A CA 1
ATOM 708 C C . ARG A 1 91 ? 25.057 -1.863 -30.605 1.00 90.44 91 ARG A C 1
ATOM 710 O O . ARG A 1 91 ? 25.925 -1.963 -31.464 1.00 90.44 91 ARG A O 1
ATOM 717 N N . LEU A 1 92 ? 23.849 -2.415 -30.729 1.00 90.81 92 LEU A N 1
ATOM 718 C CA . LEU A 1 92 ? 23.402 -3.042 -31.973 1.00 90.81 92 LEU A CA 1
ATOM 719 C C . LEU A 1 92 ? 23.191 -1.994 -33.068 1.00 90.81 92 LEU A C 1
ATOM 721 O O . LEU A 1 92 ? 23.673 -2.207 -34.174 1.00 90.81 92 LEU A O 1
ATOM 725 N N . ILE A 1 93 ? 22.565 -0.862 -32.732 1.00 87.62 93 ILE A N 1
ATOM 726 C CA . ILE A 1 93 ? 22.382 0.273 -33.649 1.00 87.62 93 ILE A CA 1
ATOM 727 C C . ILE A 1 93 ? 23.742 0.835 -34.076 1.00 87.62 93 ILE A C 1
ATOM 729 O O . ILE A 1 93 ? 24.026 0.895 -35.266 1.00 87.62 93 ILE A O 1
ATOM 733 N N . ASP A 1 94 ? 24.630 1.128 -33.119 1.00 84.69 94 ASP A N 1
ATOM 734 C CA . ASP A 1 94 ? 25.969 1.654 -33.414 1.00 84.69 94 ASP A CA 1
ATOM 735 C C . ASP A 1 94 ? 26.764 0.713 -34.340 1.00 84.69 94 ASP A C 1
ATOM 737 O O . ASP A 1 94 ? 27.564 1.158 -35.160 1.00 84.69 94 ASP A O 1
ATOM 741 N N . ARG A 1 95 ? 26.564 -0.608 -34.215 1.00 78.69 95 ARG A N 1
ATOM 742 C CA . ARG A 1 95 ? 27.213 -1.602 -35.075 1.00 78.69 95 ARG A CA 1
ATOM 743 C C . ARG A 1 95 ? 26.613 -1.626 -36.483 1.00 78.69 95 ARG A C 1
ATOM 745 O O . ARG A 1 95 ? 27.375 -1.717 -37.444 1.00 78.69 95 ARG A O 1
ATOM 752 N N . GLU A 1 96 ? 25.292 -1.562 -36.602 1.00 73.81 96 GLU A N 1
ATOM 753 C CA . GLU A 1 96 ? 24.586 -1.513 -37.889 1.00 73.81 96 GLU A CA 1
ATOM 754 C C . GLU A 1 96 ? 24.996 -0.264 -38.689 1.00 73.81 96 GLU A C 1
ATOM 756 O O . GLU A 1 96 ? 25.397 -0.387 -39.847 1.00 73.81 96 GLU A O 1
ATOM 761 N N . ASP A 1 97 ? 25.087 0.894 -38.029 1.00 60.28 97 ASP A N 1
ATOM 762 C CA . ASP A 1 97 ? 25.549 2.150 -38.637 1.00 60.28 97 ASP A CA 1
ATOM 763 C C . ASP A 1 97 ? 27.009 2.058 -39.139 1.00 60.28 97 ASP A C 1
ATOM 765 O O . ASP A 1 97 ? 27.360 2.605 -40.186 1.00 60.28 97 ASP A O 1
ATOM 769 N N . THR A 1 98 ? 27.882 1.319 -38.440 1.00 58.97 98 THR A N 1
ATOM 770 C CA . THR A 1 98 ? 29.275 1.103 -38.891 1.00 58.97 98 THR A CA 1
ATOM 771 C C . THR A 1 98 ? 29.424 0.096 -40.038 1.00 58.97 98 THR A C 1
ATOM 773 O O . THR A 1 98 ? 30.410 0.150 -40.782 1.00 58.97 98 THR A O 1
ATOM 776 N N . GLU A 1 99 ? 28.478 -0.832 -40.205 1.00 55.25 99 GLU A N 1
ATOM 777 C CA . GLU A 1 99 ? 28.479 -1.807 -41.305 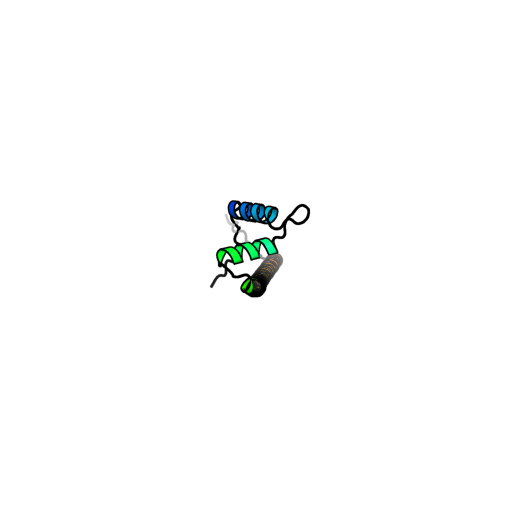1.00 55.25 99 GLU A CA 1
ATOM 778 C C . GLU A 1 99 ? 27.885 -1.205 -42.600 1.00 55.25 99 GLU A C 1
ATOM 780 O O . GLU A 1 99 ? 28.317 -1.582 -43.692 1.00 55.25 99 GLU A O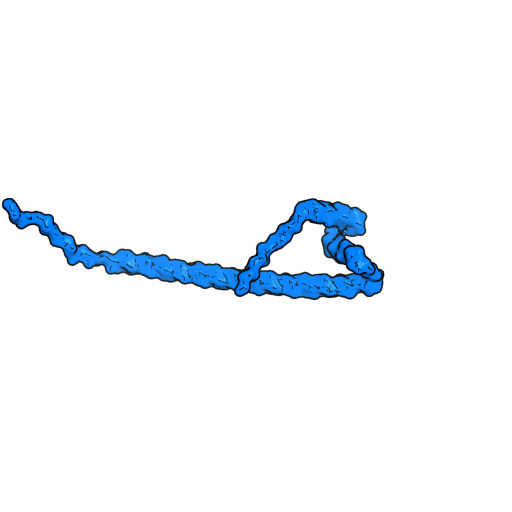 1
ATOM 785 N N . GLU A 1 100 ? 26.999 -0.202 -42.513 1.00 50.84 100 GLU A N 1
ATOM 786 C CA . GLU A 1 100 ? 26.530 0.560 -43.685 1.00 50.84 100 GLU A CA 1
ATOM 787 C C . GLU A 1 100 ? 27.604 1.507 -44.256 1.00 50.84 100 GLU A C 1
ATOM 789 O O . GLU A 1 100 ? 27.767 1.581 -45.477 1.00 50.84 100 GLU A O 1
ATOM 794 N N . ASP A 1 101 ? 28.414 2.154 -43.410 1.00 46.69 101 ASP A N 1
ATOM 795 C CA . ASP A 1 101 ? 29.452 3.106 -43.856 1.00 46.69 101 ASP A CA 1
ATOM 796 C C . ASP A 1 101 ? 30.740 2.410 -44.364 1.00 46.69 101 ASP A C 1
ATOM 798 O O . ASP A 1 101 ? 31.544 2.979 -45.104 1.00 46.69 101 ASP A O 1
ATOM 802 N N . SER A 1 102 ? 30.927 1.125 -44.037 1.00 50.31 102 SER A N 1
ATOM 803 C CA . SER A 1 102 ? 32.027 0.290 -44.556 1.00 50.31 102 SER A CA 1
ATOM 804 C C . SER A 1 102 ? 31.646 -0.542 -45.795 1.00 50.31 102 SER A C 1
ATOM 806 O O . SER A 1 102 ? 32.489 -1.235 -46.372 1.00 50.31 102 SER A O 1
ATOM 808 N N . GLY A 1 103 ? 30.399 -0.425 -46.266 1.00 49.91 103 GLY A N 1
ATOM 809 C CA . GLY A 1 103 ? 29.829 -1.175 -47.388 1.00 49.91 103 GLY A CA 1
ATOM 810 C C . GLY A 1 103 ? 30.071 -0.600 -48.790 1.00 49.91 103 GLY A C 1
ATOM 811 O O . GLY A 1 103 ? 29.515 -1.123 -49.760 1.00 49.91 103 GLY A O 1
ATOM 812 N N . MET A 1 104 ? 30.900 0.436 -48.959 1.00 46.81 104 MET A N 1
ATOM 813 C CA . MET A 1 104 ? 31.185 1.010 -50.281 1.00 46.81 104 MET A CA 1
ATOM 814 C C . MET A 1 104 ? 32.386 0.344 -50.967 1.00 46.81 104 MET A C 1
ATOM 816 O O . MET A 1 104 ? 33.449 0.931 -51.141 1.00 46.81 104 MET A O 1
ATOM 820 N N . SER A 1 105 ? 32.190 -0.904 -51.402 1.00 49.72 105 SER A N 1
ATOM 821 C CA . SER A 1 105 ? 32.778 -1.451 -52.639 1.00 49.72 105 SER A CA 1
ATOM 822 C C . SER A 1 105 ? 32.148 -2.798 -53.007 1.00 49.72 105 SER A C 1
ATOM 824 O O . SER A 1 105 ? 32.802 -3.837 -53.027 1.00 49.72 105 SER A O 1
ATOM 826 N N . ARG A 1 106 ? 30.871 -2.789 -53.408 1.00 50.72 106 ARG A N 1
ATOM 827 C CA . ARG A 1 106 ? 30.359 -3.805 -54.344 1.00 50.72 106 ARG A CA 1
ATOM 828 C C . ARG A 1 106 ? 30.718 -3.399 -55.778 1.00 50.72 106 ARG A C 1
ATOM 830 O O . ARG A 1 106 ? 29.862 -3.036 -56.576 1.00 50.72 106 ARG A O 1
ATOM 837 N N . SER A 1 107 ? 32.010 -3.457 -56.102 1.00 53.09 107 SER A N 1
ATOM 838 C CA . SER A 1 107 ? 32.482 -3.435 -57.490 1.00 53.09 107 SER A CA 1
ATOM 839 C C . SER A 1 107 ? 32.428 -4.852 -58.055 1.00 53.09 107 SER A C 1
ATOM 841 O O . SER A 1 107 ? 33.397 -5.596 -57.946 1.00 53.09 107 SER A O 1
ATOM 843 N N . THR A 1 108 ? 31.268 -5.258 -58.579 1.00 51.59 108 THR A N 1
ATOM 844 C CA . THR A 1 108 ? 31.130 -6.170 -59.737 1.00 51.59 108 THR A CA 1
ATOM 845 C C . THR A 1 108 ? 29.652 -6.302 -60.117 1.00 51.59 108 THR A C 1
ATOM 847 O O . THR A 1 108 ? 28.990 -7.296 -59.843 1.00 51.59 108 THR A O 1
ATOM 850 N N . LEU A 1 109 ? 29.119 -5.282 -60.785 1.00 46.16 109 LEU A N 1
ATOM 851 C CA . LEU A 1 109 ? 28.082 -5.504 -61.790 1.00 46.16 109 LEU A CA 1
ATOM 852 C C . LEU A 1 109 ? 28.748 -5.258 -63.139 1.00 46.16 109 LEU A C 1
ATOM 854 O O . LEU A 1 109 ? 28.797 -4.134 -63.627 1.00 46.16 109 LEU A O 1
ATOM 858 N N . ALA A 1 110 ? 29.339 -6.316 -63.695 1.00 49.66 110 ALA A N 1
ATOM 859 C CA . ALA A 1 110 ? 29.663 -6.327 -65.111 1.00 49.66 110 ALA A CA 1
ATOM 860 C C . ALA A 1 110 ? 28.329 -6.283 -65.878 1.00 49.66 110 ALA A C 1
ATOM 862 O O . ALA A 1 110 ? 27.449 -7.098 -65.576 1.00 49.66 110 ALA A O 1
ATOM 863 N N . PRO A 1 111 ? 28.136 -5.353 -66.826 1.00 46.50 111 PRO A N 1
ATOM 864 C CA . PRO A 1 111 ? 26.964 -5.384 -67.678 1.00 46.50 111 PRO A CA 1
ATOM 865 C C . PRO A 1 111 ? 27.067 -6.627 -68.565 1.00 46.50 111 PRO A C 1
ATOM 867 O O . PRO A 1 111 ? 27.907 -6.721 -69.455 1.00 46.50 111 PRO A O 1
ATOM 870 N N . ILE A 1 112 ? 26.217 -7.615 -68.293 1.00 55.59 112 ILE A N 1
ATOM 871 C CA . ILE A 1 112 ? 25.824 -8.587 -69.308 1.00 55.59 112 ILE A CA 1
ATOM 872 C C . ILE A 1 112 ? 25.030 -7.761 -70.310 1.00 55.59 112 ILE A C 1
ATOM 874 O O . ILE A 1 112 ? 23.953 -7.329 -69.934 1.00 55.59 112 ILE A O 1
ATOM 878 N N . PHE A 1 113 ? 25.603 -7.445 -71.470 1.00 49.75 113 PHE A N 1
ATOM 879 C CA . PHE A 1 113 ? 24.964 -7.200 -72.774 1.00 49.75 113 PHE A CA 1
ATOM 880 C C . PHE A 1 113 ? 25.940 -6.393 -73.637 1.00 49.75 113 PHE A C 1
ATOM 882 O O . PHE A 1 113 ? 26.016 -5.182 -73.489 1.00 49.75 113 PHE A O 1
ATOM 889 N N . GLU A 1 114 ? 26.672 -7.079 -74.514 1.00 46.12 114 GLU A N 1
ATOM 890 C CA . GLU A 1 114 ? 26.968 -6.652 -75.889 1.00 46.12 114 GLU A CA 1
ATOM 891 C C . GLU A 1 114 ? 27.719 -7.799 -76.582 1.00 46.12 114 GLU A C 1
ATOM 893 O O . GLU A 1 114 ? 28.888 -8.035 -76.310 1.00 46.12 114 GLU A O 1
ATOM 898 N N . ASP A 1 115 ? 26.969 -8.585 -77.359 1.00 42.59 115 ASP A N 1
ATOM 899 C CA . ASP A 1 115 ? 27.406 -9.255 -78.593 1.00 42.59 115 ASP A CA 1
ATOM 900 C C . ASP A 1 115 ? 26.151 -9.861 -79.257 1.00 42.59 115 ASP A C 1
ATOM 902 O O . ASP A 1 115 ? 25.798 -11.029 -79.071 1.00 42.59 115 ASP A O 1
ATOM 906 N N . PHE A 1 116 ? 25.436 -8.998 -79.985 1.00 44.00 116 PHE A N 1
ATOM 907 C CA . PHE A 1 116 ? 24.626 -9.325 -81.160 1.00 44.00 116 PHE A CA 1
ATOM 908 C C . PHE A 1 116 ? 25.022 -8.357 -82.273 1.00 44.00 116 PHE A C 1
ATOM 910 O O . PHE A 1 116 ? 25.168 -7.153 -81.958 1.00 44.00 116 PHE A O 1
#

pLDDT: mean 80.11, std 18.02, range [36.53, 97.06]

Nearest PDB structures (foldseek):
  7jsz-assembly1_T  TM=3.646E-01  e=5.936E+00  Escherichia coli K-12